Protein AF-A4SRK1-F1 (afdb_monomer_lite)

Foldseek 3Di:
DDPDDPVVVVVVVVPDDDDDPCPVVVVVVVVVVVVVVVVVVVVVVVVVVVVVVPQQDQDPVLVVCVVPDDDLAPQKDWDDWDDDSHLEIETEIEHEPPDADGPCVDVCLSCVVSLVRSPQQHKYKYWYDYPPHIDIDIDHSPVFQADPVDRDHD

Radius of gyration: 30.17 Å; chains: 1; bounding box: 70×30×78 Å

Organism: Aeromonas salmonicida (strain A449) (NCBI:txid382245)

pLDDT: mean 75.85, std 16.65, range [34.91, 96.0]

Sequence (154 aa):
MPPTRVSLLLVTLLLGGCAAPGHQQLGTALSGLEGELQRLEEELAAMNGLHYQKAIDAPLSLRRHLVAASPPVAGVKLERRQLQDGPRLNYHYRLPGGMTTLPLDNPCLRYEFELRHLGRLGQLALSWQGLDAQGSRLIHQRDCPFSASGPGLQ

Secondary structure (DSSP, 8-state):
----SHHHHHHHHHSS-S----HHHHHHHHHHHHHHHHHHHHHHHHHHHHHHHHHHSPPHHHHHHHHHPPPSSTT-EEEEEEE-SSSEEEEEEEPPTT--S---SSHHHHTHHHHHHS-TT-EEEEEEE-SS-EEEEEEEGGGS-B-SSSSSB-

Structure (mmCIF, N/CA/C/O backbone):
data_AF-A4SRK1-F1
#
_entry.id   AF-A4SRK1-F1
#
loop_
_atom_site.group_PDB
_atom_site.id
_atom_site.type_symbol
_atom_site.label_atom_id
_atom_site.label_alt_id
_atom_site.label_comp_id
_atom_site.label_asym_id
_atom_site.label_entity_id
_atom_site.label_seq_id
_atom_site.pdbx_PDB_ins_code
_atom_site.Cartn_x
_atom_site.Cartn_y
_atom_site.Cartn_z
_atom_site.occupancy
_atom_site.B_iso_or_equiv
_atom_site.auth_seq_id
_atom_site.auth_comp_id
_atom_site.auth_asym_id
_atom_site.auth_atom_id
_atom_site.pdbx_PDB_model_num
ATOM 1 N N . MET A 1 1 ? -53.565 -17.249 27.298 1.00 34.91 1 MET A N 1
ATOM 2 C CA . MET A 1 1 ? -53.640 -18.142 28.475 1.00 34.91 1 MET A CA 1
ATOM 3 C C . MET A 1 1 ? -52.297 -18.125 29.205 1.00 34.91 1 MET A C 1
ATOM 5 O O . MET A 1 1 ? -51.326 -18.524 28.583 1.00 34.91 1 MET A O 1
ATOM 9 N N . PRO A 1 2 ? -52.198 -17.700 30.476 1.00 48.72 2 PRO A N 1
ATOM 10 C CA . PRO A 1 2 ? -52.863 -16.570 31.115 1.00 48.72 2 PRO A CA 1
ATOM 11 C C . PRO A 1 2 ? -51.852 -15.461 31.523 1.00 48.72 2 PRO A C 1
ATOM 13 O O . PRO A 1 2 ? -50.882 -15.732 32.228 1.00 48.72 2 PRO A O 1
ATOM 16 N N . PRO A 1 3 ? -52.109 -14.193 31.163 1.00 51.34 3 PRO A N 1
ATOM 17 C CA . PRO A 1 3 ? -51.537 -13.018 31.809 1.00 51.34 3 PRO A CA 1
ATOM 18 C C . PRO A 1 3 ? -52.527 -12.504 32.869 1.00 51.34 3 PRO A C 1
ATOM 20 O O . PRO A 1 3 ? -53.396 -11.696 32.568 1.00 51.34 3 PRO A O 1
ATOM 23 N N . THR A 1 4 ? -52.473 -13.014 34.101 1.00 51.81 4 THR A N 1
ATOM 24 C CA . THR A 1 4 ? -53.425 -12.605 35.165 1.00 51.81 4 THR A CA 1
ATOM 25 C C . THR A 1 4 ? -52.793 -12.355 36.534 1.00 51.81 4 THR A C 1
ATOM 27 O O . THR A 1 4 ? -53.490 -11.963 37.463 1.00 51.81 4 THR A O 1
ATOM 30 N N . ARG A 1 5 ? -51.472 -12.521 36.690 1.00 50.66 5 ARG A N 1
ATOM 31 C CA . ARG A 1 5 ? -50.808 -12.353 37.999 1.00 50.66 5 ARG A CA 1
ATOM 32 C C . ARG A 1 5 ? -50.301 -10.937 38.289 1.00 50.66 5 ARG A C 1
ATOM 34 O O . ARG A 1 5 ? -50.154 -10.588 39.453 1.00 50.66 5 ARG A O 1
ATOM 41 N N . VAL A 1 6 ? -50.081 -10.107 37.267 1.00 52.59 6 VAL A N 1
ATOM 42 C CA . VAL A 1 6 ? -49.510 -8.755 37.446 1.00 52.59 6 VAL A CA 1
ATOM 43 C C . VAL A 1 6 ? -50.547 -7.760 37.984 1.00 52.59 6 VAL A C 1
ATOM 45 O O . VAL A 1 6 ? -50.224 -6.932 38.828 1.00 52.59 6 VAL A O 1
ATOM 48 N N . SER A 1 7 ? -51.819 -7.886 37.590 1.00 49.91 7 SER A N 1
ATOM 49 C CA . SER A 1 7 ? -52.877 -6.969 38.047 1.00 49.91 7 SER A CA 1
ATOM 50 C C . SER A 1 7 ? -53.288 -7.167 39.509 1.00 49.91 7 SER A C 1
ATOM 52 O O . SER A 1 7 ? -53.779 -6.228 40.125 1.00 49.91 7 SER A O 1
ATOM 54 N N . LEU A 1 8 ? -53.061 -8.350 40.090 1.00 48.38 8 LEU A N 1
ATOM 55 C CA . LEU A 1 8 ? -53.403 -8.629 41.491 1.00 48.38 8 LEU A CA 1
ATOM 56 C C . LEU A 1 8 ? -52.397 -8.029 42.486 1.00 48.38 8 LEU A C 1
ATOM 58 O O . LEU A 1 8 ? -52.788 -7.686 43.596 1.00 48.38 8 LEU A O 1
ATOM 62 N N . LEU A 1 9 ? -51.140 -7.826 42.073 1.00 53.09 9 LEU A N 1
ATOM 63 C CA . LEU A 1 9 ? -50.105 -7.187 42.898 1.00 53.09 9 LEU A CA 1
ATOM 64 C C . LEU A 1 9 ? -50.297 -5.666 43.023 1.00 53.09 9 LEU A C 1
ATOM 66 O O . LEU A 1 9 ? -49.974 -5.084 44.058 1.00 53.09 9 LEU A O 1
ATOM 70 N N . LEU A 1 10 ? -50.870 -5.030 41.997 1.00 52.47 10 LEU A N 1
ATOM 71 C CA . LEU A 1 10 ? -51.124 -3.586 41.969 1.00 52.47 10 LEU A CA 1
ATOM 72 C C . LEU A 1 10 ? -52.255 -3.158 42.915 1.00 52.47 10 LEU A C 1
ATOM 74 O O . LEU A 1 10 ? -52.185 -2.083 43.503 1.00 52.47 10 LEU A O 1
ATOM 78 N N . VAL A 1 11 ? -53.263 -4.010 43.124 1.00 54.47 11 VAL A N 1
ATOM 79 C CA . VAL A 1 11 ? -54.393 -3.695 44.017 1.00 54.47 11 VAL A CA 1
ATOM 80 C C . VAL A 1 11 ? -54.008 -3.852 45.492 1.00 54.47 11 VAL A C 1
ATOM 82 O O . VAL A 1 11 ? -54.445 -3.063 46.326 1.00 54.47 11 VAL A O 1
ATOM 85 N N . THR A 1 12 ? -53.116 -4.791 45.823 1.00 55.28 12 THR A N 1
ATOM 86 C CA . THR A 1 12 ? -52.571 -4.925 47.186 1.00 55.28 12 THR A CA 1
ATOM 87 C C . THR A 1 12 ? -51.636 -3.782 47.585 1.00 55.28 12 THR A C 1
ATOM 89 O O . THR A 1 12 ? -51.511 -3.494 48.771 1.00 55.28 12 THR A O 1
ATOM 92 N N . LEU A 1 13 ? -51.019 -3.095 46.618 1.00 52.72 13 LEU A N 1
ATOM 93 C CA . LEU A 1 13 ? -50.121 -1.961 46.872 1.00 52.72 13 LEU A CA 1
ATOM 94 C C . LEU A 1 13 ? -50.864 -0.641 47.138 1.00 52.72 13 LEU A C 1
ATOM 96 O O . LEU A 1 13 ? -50.297 0.259 47.747 1.00 52.72 13 LEU A O 1
ATOM 100 N N . LEU A 1 14 ? -52.129 -0.527 46.723 1.00 53.00 14 LEU A N 1
ATOM 101 C CA . LEU A 1 14 ? -52.919 0.706 46.851 1.00 53.00 14 LEU A CA 1
ATOM 102 C C . LEU A 1 14 ? -53.731 0.803 48.154 1.00 53.00 14 LEU A C 1
ATOM 104 O O . LEU A 1 14 ? -54.222 1.879 48.480 1.00 53.00 14 LEU A O 1
ATOM 108 N N . LEU A 1 15 ? -53.865 -0.291 48.911 1.00 54.16 15 LEU A N 1
ATOM 109 C CA . LEU A 1 15 ? -54.651 -0.339 50.157 1.00 54.16 15 LEU A CA 1
ATOM 110 C C . LEU A 1 15 ? -53.796 -0.491 51.428 1.00 54.16 15 LEU A C 1
ATOM 112 O O . LEU A 1 15 ? -54.327 -0.472 52.537 1.00 54.16 15 LEU A O 1
ATOM 116 N N . GLY A 1 16 ? -52.477 -0.620 51.287 1.00 48.25 16 GLY A N 1
ATOM 117 C CA . GLY A 1 16 ? -51.546 -0.820 52.393 1.00 48.25 16 GLY A CA 1
ATOM 118 C C . GLY A 1 16 ? -50.805 0.451 52.789 1.00 48.25 16 GLY A C 1
ATOM 119 O O . GLY A 1 16 ? -49.679 0.654 52.361 1.00 48.25 16 GLY A O 1
ATOM 120 N N . GLY A 1 17 ? -51.404 1.244 53.673 1.00 41.66 17 GLY A N 1
ATOM 121 C CA . GLY A 1 17 ? -50.638 1.885 54.742 1.00 41.66 17 GLY A CA 1
ATOM 122 C C . GLY A 1 17 ? -49.875 3.164 54.398 1.00 41.66 17 GLY A C 1
ATOM 123 O O . GLY A 1 17 ? -48.733 3.155 53.949 1.00 41.66 17 GLY A O 1
ATOM 124 N N . CYS A 1 18 ? -50.481 4.280 54.797 1.00 52.19 18 CYS A N 1
ATOM 125 C CA . CYS A 1 18 ? -49.773 5.448 55.299 1.00 52.19 18 CYS A CA 1
ATOM 126 C C . CYS A 1 18 ? -48.671 5.038 56.301 1.00 52.19 18 CYS A C 1
ATOM 128 O O . CYS A 1 18 ? -48.929 4.220 57.181 1.00 52.19 18 CYS A O 1
ATOM 130 N N . ALA A 1 19 ? -47.510 5.698 56.200 1.00 56.16 19 ALA A N 1
ATOM 131 C CA . ALA A 1 19 ? -46.310 5.636 57.054 1.00 56.16 19 ALA A CA 1
ATOM 132 C C . ALA A 1 19 ? -45.155 4.754 56.533 1.00 56.16 19 ALA A C 1
ATOM 134 O O . ALA A 1 19 ? -44.960 3.624 56.969 1.00 56.16 19 ALA A O 1
ATOM 135 N N . ALA A 1 20 ? -44.305 5.325 55.671 1.00 45.19 20 ALA A N 1
ATOM 136 C CA . ALA A 1 20 ? -42.953 4.814 55.443 1.00 45.19 20 ALA A CA 1
ATOM 137 C C . ALA A 1 20 ? -41.989 5.957 55.058 1.00 45.19 20 ALA A C 1
ATOM 139 O O . ALA A 1 20 ? -42.312 6.744 54.166 1.00 45.19 20 ALA A O 1
ATOM 140 N N . PRO A 1 21 ? -40.784 6.049 55.655 1.00 46.81 21 PRO A N 1
ATOM 141 C CA . PRO A 1 21 ? -39.746 7.009 55.271 1.00 46.81 21 PRO A CA 1
ATOM 142 C C . PRO A 1 21 ? -39.002 6.533 54.003 1.00 46.81 21 PRO A C 1
ATOM 144 O O . PRO A 1 21 ? -37.778 6.500 53.958 1.00 46.81 21 PRO A O 1
ATOM 147 N N . GLY A 1 22 ? -39.735 6.102 52.971 1.00 49.50 22 GLY A N 1
ATOM 148 C CA . GLY A 1 22 ? -39.176 5.436 51.783 1.00 49.50 22 GLY A CA 1
ATOM 149 C C . GLY A 1 22 ? -38.797 6.371 50.629 1.00 49.50 22 GLY A C 1
ATOM 150 O O . GLY A 1 22 ? -38.089 5.963 49.711 1.00 49.50 22 GLY A O 1
ATOM 151 N N . HIS A 1 23 ? -39.233 7.635 50.659 1.00 49.44 23 HIS A N 1
ATOM 152 C CA . HIS A 1 23 ? -39.004 8.570 49.550 1.00 49.44 23 HIS A CA 1
ATOM 153 C C . HIS A 1 23 ? -37.555 9.072 49.457 1.00 49.44 23 HIS A C 1
ATOM 155 O O . HIS A 1 23 ? -37.069 9.303 48.353 1.00 49.44 23 HIS A O 1
ATOM 161 N N . GLN A 1 24 ? -36.833 9.180 50.580 1.00 50.91 24 GLN A N 1
ATOM 162 C CA . GLN A 1 24 ? -35.414 9.555 50.551 1.00 50.91 24 GLN A CA 1
ATOM 163 C C . GLN A 1 24 ? -34.535 8.436 49.978 1.00 50.91 24 GLN A C 1
ATOM 165 O O . GLN A 1 24 ? -33.647 8.727 49.185 1.00 50.91 24 GLN A O 1
ATOM 170 N N . GLN A 1 25 ? -34.821 7.167 50.294 1.00 54.56 25 GLN A N 1
ATOM 171 C CA . GLN A 1 25 ? -34.055 6.025 49.773 1.00 54.56 25 GLN A CA 1
ATOM 172 C C . GLN A 1 25 ? -34.235 5.823 48.261 1.00 54.56 25 GLN A C 1
ATOM 174 O O . GLN A 1 25 ? -33.263 5.534 47.563 1.00 54.56 25 GLN A O 1
ATOM 179 N N . LEU A 1 26 ? -35.450 6.028 47.740 1.00 55.81 26 LEU A N 1
ATOM 180 C CA . LEU A 1 26 ? -35.711 6.009 46.295 1.00 55.81 26 LEU A CA 1
ATOM 181 C C . LEU A 1 26 ? -35.012 7.167 45.572 1.00 55.81 26 LEU A C 1
ATOM 183 O O . LEU A 1 26 ? -34.408 6.944 44.527 1.00 55.81 26 LEU A O 1
ATOM 187 N N . GLY A 1 27 ? -35.026 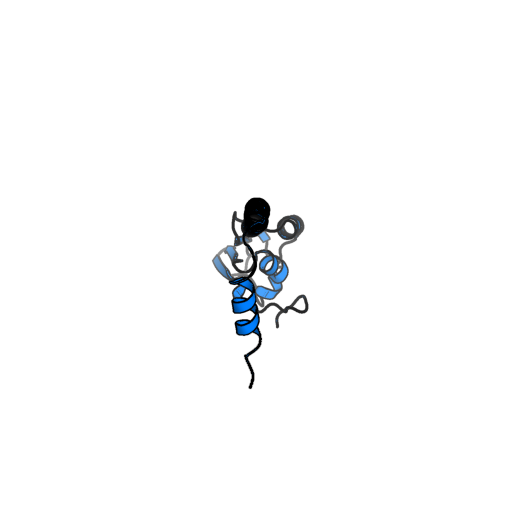8.372 46.152 1.00 60.22 27 GLY A N 1
ATOM 188 C CA . GLY A 1 27 ? -34.301 9.523 45.608 1.00 60.22 27 GLY A CA 1
ATOM 189 C C . GLY A 1 27 ? -32.790 9.289 45.537 1.00 60.22 27 GLY A C 1
ATOM 190 O O . GLY A 1 27 ? -32.185 9.542 44.500 1.00 60.22 27 GLY A O 1
ATOM 191 N N . THR A 1 28 ? -32.192 8.720 46.591 1.00 61.38 28 THR A N 1
ATOM 192 C CA . THR A 1 28 ? -30.755 8.400 46.612 1.00 61.38 28 THR A CA 1
ATOM 193 C C . THR A 1 28 ? -30.369 7.278 45.648 1.00 61.38 28 THR A C 1
ATOM 195 O O . THR A 1 28 ? -29.296 7.329 45.050 1.00 61.38 28 THR A O 1
ATOM 198 N N . ALA A 1 29 ? -31.234 6.274 45.468 1.00 63.47 29 ALA A N 1
ATOM 199 C CA . ALA A 1 29 ? -30.992 5.191 44.518 1.00 63.47 29 ALA A CA 1
ATOM 200 C C . ALA A 1 29 ? -31.070 5.690 43.066 1.00 63.47 29 ALA A C 1
ATOM 202 O O . ALA A 1 29 ? -30.208 5.352 42.260 1.00 63.47 29 ALA A O 1
ATOM 203 N N . LEU A 1 30 ? -32.052 6.545 42.752 1.00 57.44 30 LEU A N 1
ATOM 204 C CA . LEU A 1 30 ? -32.200 7.158 41.428 1.00 57.44 30 LEU A CA 1
ATOM 205 C C . LEU A 1 30 ? -31.021 8.079 41.085 1.00 57.44 30 LEU A C 1
ATOM 207 O O . LEU A 1 30 ? -30.464 7.953 39.999 1.00 57.44 30 LEU A O 1
ATOM 211 N N . SER A 1 31 ? -30.569 8.919 42.025 1.00 63.94 31 SER A N 1
ATOM 212 C CA . SER A 1 31 ? -29.376 9.754 41.812 1.00 63.94 31 SER A CA 1
ATOM 213 C C . SER A 1 31 ? -28.089 8.934 41.667 1.00 63.94 31 SER A C 1
ATOM 215 O O . SER A 1 31 ? -27.172 9.337 40.956 1.00 63.94 31 SER A O 1
ATOM 217 N N . GLY A 1 32 ? -28.009 7.775 42.333 1.00 71.06 32 GLY A N 1
ATOM 218 C CA . GLY A 1 32 ? -26.884 6.849 42.185 1.00 71.06 32 GLY A CA 1
ATOM 219 C C . GLY A 1 32 ? -26.823 6.231 40.785 1.00 71.06 32 GLY A C 1
ATOM 220 O O . GLY A 1 32 ? -25.757 6.193 40.178 1.00 71.06 32 GLY A O 1
ATOM 221 N N . LEU A 1 33 ? -27.977 5.826 40.248 1.00 63.38 33 LEU A N 1
ATOM 222 C CA . LEU A 1 33 ? -28.113 5.279 38.895 1.00 63.38 33 LEU A CA 1
ATOM 223 C C . LEU A 1 33 ? -27.804 6.310 37.797 1.00 63.38 33 LEU A C 1
ATOM 225 O O . LEU A 1 33 ? -27.141 5.968 36.821 1.00 63.38 33 LEU A O 1
ATOM 229 N N . GLU A 1 34 ? -28.227 7.568 37.955 1.00 64.88 34 GLU A N 1
ATOM 230 C CA . GLU A 1 34 ? -27.842 8.652 37.033 1.00 64.88 34 GLU A CA 1
ATOM 231 C C . GLU A 1 34 ? -26.329 8.903 37.042 1.00 64.88 34 GLU A C 1
ATOM 233 O O . GLU A 1 34 ? -25.726 9.066 35.983 1.00 64.88 34 GLU A O 1
ATOM 238 N N . GLY A 1 35 ? -25.690 8.863 38.216 1.00 70.50 35 GLY A N 1
ATOM 239 C CA . GLY A 1 35 ? -24.236 9.005 38.328 1.00 70.50 35 GLY A CA 1
ATOM 240 C C . GLY A 1 35 ? -23.459 7.867 37.657 1.00 70.50 35 GLY A C 1
ATOM 241 O O . GLY A 1 35 ? -22.423 8.107 37.035 1.00 70.50 35 GLY A O 1
ATOM 242 N N . GLU A 1 36 ? -23.958 6.631 37.739 1.00 73.94 36 GLU A N 1
ATOM 243 C CA . GLU A 1 36 ? -23.365 5.488 37.033 1.00 73.94 36 GLU A CA 1
ATOM 244 C C . GLU A 1 36 ? -23.550 5.581 35.515 1.00 73.94 36 GLU A C 1
ATOM 246 O O . GLU A 1 36 ? -22.610 5.291 34.775 1.00 73.94 36 GLU A O 1
ATOM 251 N N . LEU A 1 37 ? -24.713 6.042 35.044 1.00 63.66 37 LEU A N 1
ATOM 252 C CA . LEU A 1 37 ? -24.961 6.306 33.624 1.00 63.66 37 LEU A CA 1
ATOM 253 C C . LEU A 1 37 ? -24.020 7.377 33.070 1.00 63.66 37 LEU A C 1
ATOM 255 O O . LEU A 1 37 ? -23.379 7.145 32.049 1.00 63.66 37 LEU A O 1
ATOM 259 N N . GLN A 1 38 ? -23.873 8.501 33.774 1.00 58.62 38 GLN A N 1
ATOM 260 C CA . GLN A 1 38 ? -22.965 9.584 33.387 1.00 58.62 38 GLN A CA 1
ATOM 261 C C . GLN A 1 38 ? -21.513 9.088 33.289 1.00 58.62 38 GLN A C 1
ATOM 263 O O . GLN A 1 38 ? -20.796 9.392 32.336 1.00 58.62 38 GLN A O 1
ATOM 268 N N . ARG A 1 39 ? -21.085 8.265 34.254 1.00 72.62 39 ARG A N 1
ATOM 269 C CA . ARG A 1 39 ? -19.742 7.675 34.277 1.00 72.62 39 ARG A CA 1
ATOM 270 C C . ARG A 1 39 ? -19.531 6.675 33.139 1.00 72.62 39 ARG A C 1
ATOM 272 O O . ARG A 1 39 ? -18.461 6.668 32.537 1.00 72.62 39 ARG A O 1
ATOM 279 N N . LEU A 1 40 ? -20.535 5.855 32.831 1.00 66.44 40 LEU A N 1
ATOM 280 C CA . LEU A 1 40 ? -20.507 4.933 31.694 1.00 66.44 40 LEU A CA 1
ATOM 281 C C . LEU A 1 40 ? -20.481 5.683 30.358 1.00 66.44 40 LEU A C 1
ATOM 283 O O . LEU A 1 40 ? -19.779 5.254 29.447 1.00 66.44 40 LEU A O 1
ATOM 287 N N . GLU A 1 41 ? -21.193 6.804 30.229 1.00 60.97 41 GLU A N 1
ATOM 288 C CA . GLU A 1 41 ? -21.143 7.660 29.039 1.00 60.97 41 GLU A CA 1
ATOM 289 C C . GLU A 1 41 ? -19.773 8.317 28.860 1.00 60.97 41 GLU A C 1
ATOM 291 O O . GLU A 1 41 ? -19.239 8.312 27.751 1.00 60.97 41 GLU A O 1
ATOM 296 N N . GLU A 1 42 ? -19.163 8.825 29.933 1.00 68.94 42 GLU A N 1
ATOM 297 C CA . GLU A 1 42 ? -17.800 9.368 29.898 1.00 68.94 42 GLU A CA 1
ATOM 298 C C . GLU A 1 42 ? -16.762 8.292 29.565 1.00 68.94 42 GLU A C 1
ATOM 300 O O . GLU A 1 42 ? -15.863 8.523 28.755 1.00 68.94 42 GLU A O 1
ATOM 305 N N . GLU A 1 43 ? -16.901 7.091 30.126 1.00 73.88 43 GLU A N 1
ATOM 306 C CA . GLU A 1 43 ? -16.015 5.964 29.840 1.00 73.88 43 GLU A CA 1
ATOM 307 C C . GLU A 1 43 ? -16.193 5.462 28.399 1.00 73.88 43 GLU A C 1
ATOM 309 O O . GLU A 1 43 ? -15.206 5.180 27.716 1.00 73.88 43 GLU A O 1
ATOM 314 N N . LEU A 1 44 ? -17.425 5.454 27.878 1.00 62.69 44 LEU A N 1
ATOM 315 C CA . LEU A 1 44 ? -17.722 5.162 26.477 1.00 62.69 44 LEU A CA 1
ATOM 316 C C . LEU A 1 44 ? -17.178 6.256 25.549 1.00 62.69 44 LEU A C 1
ATOM 318 O O . LEU A 1 44 ? -16.647 5.942 24.486 1.00 62.69 44 LEU A O 1
ATOM 322 N N . ALA A 1 45 ? -17.269 7.530 25.930 1.00 57.47 45 ALA A N 1
ATOM 323 C CA . ALA A 1 45 ? -16.712 8.650 25.176 1.00 57.47 45 ALA A CA 1
ATOM 324 C C . ALA A 1 45 ? -15.177 8.621 25.171 1.00 57.47 45 ALA A C 1
ATOM 326 O O . ALA A 1 45 ? -14.573 8.881 24.132 1.00 57.47 45 ALA A O 1
ATOM 327 N N . ALA A 1 46 ? -14.540 8.232 26.279 1.00 66.25 46 ALA A N 1
ATOM 328 C CA . ALA A 1 46 ? -13.096 8.030 26.369 1.00 66.25 46 ALA A CA 1
ATOM 329 C C . ALA A 1 46 ? -12.638 6.821 25.535 1.00 66.25 46 ALA A C 1
ATOM 331 O O . ALA A 1 46 ? -11.696 6.933 24.747 1.00 66.25 46 ALA A O 1
ATOM 332 N N . MET A 1 47 ? -13.343 5.690 25.637 1.00 59.00 47 MET A N 1
ATOM 333 C CA . MET A 1 47 ? -13.143 4.492 24.812 1.00 59.00 47 MET A CA 1
ATOM 334 C C . MET A 1 47 ? -13.300 4.799 23.318 1.00 59.00 47 MET A C 1
ATOM 336 O O . MET A 1 47 ? -12.440 4.454 22.506 1.00 59.00 47 MET A O 1
ATOM 340 N N . ASN A 1 48 ? -14.374 5.493 22.945 1.00 59.31 48 ASN A N 1
ATOM 341 C CA . ASN A 1 48 ? -14.646 5.871 21.565 1.00 59.31 48 ASN A CA 1
ATOM 342 C C . ASN A 1 48 ? -13.648 6.920 21.068 1.00 59.31 48 ASN A C 1
ATOM 344 O O . ASN A 1 48 ? -13.142 6.786 19.959 1.00 59.31 48 ASN A O 1
ATOM 348 N N . GLY A 1 49 ? -13.293 7.915 21.882 1.00 59.44 49 GLY A N 1
ATOM 349 C CA . GLY A 1 49 ? -12.263 8.908 21.572 1.00 59.44 49 GLY A CA 1
ATOM 350 C C . GLY A 1 49 ? -10.900 8.268 21.303 1.00 59.44 49 GLY A C 1
ATOM 351 O O . GLY A 1 49 ? -10.255 8.590 20.307 1.00 59.44 49 GLY A O 1
ATOM 352 N N . LEU A 1 50 ? -10.504 7.278 22.109 1.00 58.88 50 LEU A N 1
ATOM 353 C CA . LEU A 1 50 ? -9.317 6.449 21.872 1.00 58.88 50 LEU A CA 1
ATOM 354 C C . LEU A 1 50 ? -9.424 5.631 20.578 1.00 58.88 50 LEU A C 1
ATOM 356 O O . LEU A 1 50 ? -8.443 5.521 19.839 1.00 58.88 50 LEU A O 1
ATOM 360 N N . HIS A 1 51 ? -10.597 5.074 20.269 1.00 52.72 51 HIS A N 1
ATOM 361 C CA . HIS A 1 51 ? -10.827 4.367 19.009 1.00 52.72 51 HIS A CA 1
ATOM 362 C C . HIS A 1 51 ? -10.733 5.289 17.785 1.00 52.72 51 HIS A C 1
ATOM 364 O O . HIS A 1 51 ? -10.126 4.893 16.789 1.00 52.72 51 HIS A O 1
ATOM 370 N N . TYR A 1 52 ? -11.254 6.516 17.859 1.00 50.28 52 TYR A N 1
ATOM 371 C CA . TYR A 1 52 ? -11.146 7.502 16.781 1.00 50.28 52 TYR A CA 1
ATOM 372 C C . TYR A 1 52 ? -9.718 8.031 16.633 1.00 50.28 52 TYR A C 1
ATOM 374 O O . TYR A 1 52 ? -9.218 8.100 15.514 1.00 50.28 52 TYR A O 1
ATOM 382 N N . GLN A 1 53 ? -9.011 8.294 17.735 1.00 49.38 53 GLN A N 1
ATOM 383 C CA . GLN A 1 53 ? -7.603 8.693 17.693 1.00 49.38 53 GLN A CA 1
ATOM 384 C C . GLN A 1 53 ? -6.732 7.602 17.051 1.00 49.38 53 GLN A C 1
ATOM 386 O O . GLN A 1 53 ? -5.899 7.887 16.196 1.00 49.38 53 GLN A O 1
ATOM 391 N N . LYS A 1 54 ? -6.989 6.329 17.373 1.00 51.06 54 LYS A N 1
ATOM 392 C CA . LYS A 1 54 ? -6.331 5.170 16.747 1.00 51.06 54 LYS A CA 1
ATOM 393 C C . LYS A 1 54 ? -6.731 4.954 15.280 1.00 51.06 54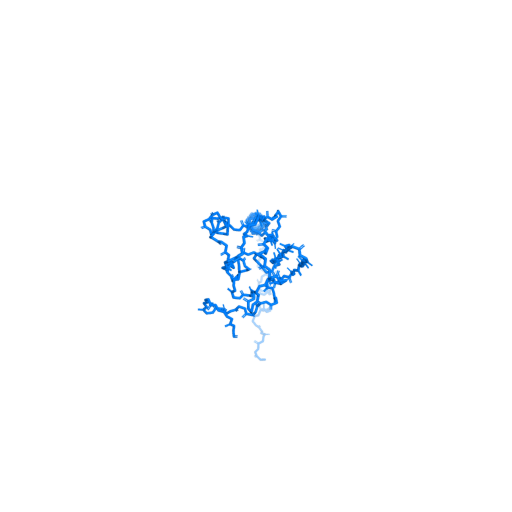 LYS A C 1
ATOM 395 O O . LYS A 1 54 ? -6.012 4.274 14.557 1.00 51.06 54 LYS A O 1
ATOM 400 N N . ALA A 1 55 ? -7.873 5.488 14.842 1.00 50.91 55 ALA A N 1
ATOM 401 C CA . ALA A 1 55 ? -8.282 5.484 13.437 1.00 50.91 55 ALA A CA 1
ATOM 402 C C . ALA A 1 55 ? -7.626 6.621 12.631 1.00 50.91 55 ALA A C 1
ATOM 404 O O . ALA A 1 55 ? -7.474 6.494 11.417 1.00 50.91 55 ALA A O 1
ATOM 405 N N . ILE A 1 56 ? -7.240 7.711 13.303 1.00 49.31 56 ILE A N 1
ATOM 406 C CA . ILE A 1 56 ? -6.530 8.854 12.715 1.00 49.31 56 ILE A CA 1
ATOM 407 C C . ILE A 1 56 ? -5.027 8.560 12.634 1.00 49.31 56 ILE A C 1
ATOM 409 O O . ILE A 1 56 ? -4.401 8.811 11.604 1.00 49.31 56 ILE A O 1
ATOM 413 N N . ASP A 1 57 ? -4.453 7.967 13.682 1.00 57.31 57 ASP A N 1
ATOM 414 C CA . ASP A 1 57 ? -3.051 7.572 13.705 1.00 57.31 57 ASP A CA 1
ATOM 415 C C . ASP A 1 57 ? -2.833 6.211 13.047 1.00 57.31 57 ASP A C 1
ATOM 417 O O . ASP A 1 57 ? -3.293 5.172 13.521 1.00 57.31 57 ASP A O 1
ATOM 421 N N . ALA A 1 58 ? -2.028 6.192 11.986 1.00 63.56 58 ALA A N 1
ATOM 422 C CA . ALA A 1 58 ? -1.586 4.935 11.408 1.00 63.56 58 ALA A CA 1
ATOM 423 C C . ALA A 1 58 ? -0.875 4.058 12.469 1.00 63.56 58 ALA A C 1
ATOM 425 O O . ALA A 1 58 ? 0.008 4.571 13.177 1.00 63.56 58 ALA A O 1
ATOM 426 N N . PRO A 1 59 ? -1.198 2.748 12.569 1.00 72.69 59 PRO A N 1
ATOM 427 C CA . PRO A 1 59 ? -0.719 1.886 13.645 1.00 72.69 59 PRO A CA 1
ATOM 428 C C . PRO A 1 59 ? 0.804 1.882 13.792 1.00 72.69 59 PRO A C 1
ATOM 430 O O . PRO A 1 59 ? 1.549 1.878 12.810 1.00 72.69 59 PRO A O 1
ATOM 433 N N . LEU A 1 60 ? 1.287 1.788 15.034 1.00 76.25 60 LEU A N 1
ATOM 434 C CA . LEU A 1 60 ? 2.720 1.715 15.343 1.00 76.25 60 LEU A CA 1
ATOM 435 C C . LEU A 1 60 ? 3.432 0.566 14.602 1.00 76.25 60 LEU A C 1
ATOM 437 O O . LEU A 1 60 ? 4.587 0.713 14.202 1.00 76.25 60 LEU A O 1
ATOM 441 N N . SER A 1 61 ? 2.744 -0.560 14.383 1.00 80.44 61 SER A N 1
ATOM 442 C CA . SER A 1 61 ? 3.252 -1.685 13.588 1.00 80.44 61 SER A CA 1
ATOM 443 C C . SER A 1 61 ? 3.517 -1.297 12.132 1.00 80.44 61 SER A C 1
ATOM 445 O O . SER A 1 61 ? 4.567 -1.654 11.600 1.00 80.44 61 SER A O 1
ATOM 447 N N . LEU A 1 62 ? 2.628 -0.508 11.517 1.00 85.56 62 LEU A N 1
ATOM 448 C CA . LEU A 1 62 ? 2.814 0.006 10.162 1.00 85.56 62 LEU A CA 1
ATOM 449 C C . LEU A 1 62 ? 4.020 0.938 10.099 1.00 85.56 62 LEU A C 1
ATOM 451 O O . LEU A 1 62 ? 4.901 0.734 9.272 1.00 85.56 62 LEU A O 1
ATOM 455 N N . ARG A 1 63 ? 4.124 1.907 11.016 1.00 82.94 63 ARG A N 1
ATOM 456 C CA . ARG A 1 63 ? 5.268 2.835 11.048 1.00 82.94 63 ARG A CA 1
ATOM 457 C C . ARG A 1 63 ? 6.602 2.092 11.177 1.00 82.94 63 ARG A C 1
ATOM 459 O O . ARG A 1 63 ? 7.528 2.371 10.424 1.00 82.94 63 ARG A O 1
ATOM 466 N N . ARG A 1 64 ? 6.686 1.104 12.076 1.00 83.44 64 ARG A N 1
ATOM 467 C CA . ARG A 1 64 ? 7.887 0.265 12.249 1.00 83.44 64 ARG A CA 1
ATOM 468 C C . ARG A 1 64 ? 8.213 -0.540 10.993 1.00 83.44 64 ARG A C 1
ATOM 470 O O . ARG A 1 64 ? 9.367 -0.568 10.576 1.00 83.44 64 ARG A O 1
ATOM 477 N N . HIS A 1 65 ? 7.204 -1.149 10.373 1.00 86.44 65 HIS A N 1
ATOM 478 C CA . HIS A 1 65 ? 7.378 -1.883 9.125 1.00 86.44 65 HIS A CA 1
ATOM 479 C C . HIS A 1 65 ? 7.933 -0.982 8.016 1.00 86.44 65 HIS A C 1
ATOM 481 O O . HIS A 1 65 ? 8.913 -1.340 7.377 1.00 86.44 65 HIS A O 1
ATOM 487 N N . LEU A 1 66 ? 7.379 0.219 7.836 1.00 87.25 66 LEU A N 1
ATOM 488 C CA . LEU A 1 66 ? 7.816 1.161 6.800 1.00 87.25 66 LEU A CA 1
ATOM 489 C C . LEU A 1 66 ? 9.261 1.650 6.977 1.00 87.25 66 LEU A C 1
ATOM 491 O O . LEU A 1 66 ? 9.884 2.029 5.986 1.00 87.25 66 LEU A O 1
ATOM 495 N N . VAL A 1 67 ? 9.795 1.640 8.200 1.00 84.38 67 VAL A N 1
ATOM 496 C CA . VAL A 1 67 ? 11.206 1.964 8.471 1.00 84.38 67 VAL A CA 1
ATOM 497 C C . VAL A 1 67 ? 12.126 0.799 8.099 1.00 84.38 67 VAL A C 1
ATOM 499 O O . VAL A 1 67 ? 13.191 1.019 7.533 1.00 84.38 67 VAL A O 1
ATOM 502 N N . ALA A 1 68 ? 11.718 -0.438 8.392 1.00 81.25 68 ALA A N 1
ATOM 503 C CA . ALA A 1 68 ? 12.540 -1.629 8.169 1.00 81.25 68 ALA A CA 1
ATOM 504 C C . ALA A 1 68 ? 12.408 -2.226 6.755 1.00 81.25 68 ALA A C 1
ATOM 506 O O . ALA A 1 68 ? 13.274 -2.978 6.314 1.00 81.25 68 ALA A O 1
ATOM 507 N N . ALA A 1 69 ? 11.314 -1.939 6.048 1.00 78.75 69 ALA A N 1
ATOM 508 C CA . ALA A 1 69 ? 10.976 -2.616 4.805 1.00 78.75 69 ALA A CA 1
ATOM 509 C C . ALA A 1 69 ? 11.811 -2.126 3.617 1.00 78.75 69 ALA A C 1
ATOM 511 O O . ALA A 1 69 ? 11.798 -0.940 3.268 1.00 78.75 69 ALA A O 1
ATOM 512 N N . SER A 1 70 ? 12.434 -3.074 2.919 1.00 74.00 70 SER A N 1
ATOM 513 C CA . SER A 1 70 ? 13.015 -2.878 1.589 1.00 74.00 70 SER A CA 1
ATOM 514 C C . SER A 1 70 ? 11.936 -2.560 0.533 1.00 74.00 70 SER A C 1
ATOM 516 O O . SER A 1 70 ? 10.737 -2.681 0.811 1.00 74.00 70 SER A O 1
ATOM 518 N N . PRO A 1 71 ? 12.320 -2.114 -0.681 1.00 73.88 71 PRO A N 1
ATOM 519 C CA . PRO A 1 71 ? 11.367 -1.866 -1.756 1.00 73.88 71 PRO A CA 1
ATOM 520 C C . PRO A 1 71 ? 10.553 -3.134 -2.064 1.00 73.88 71 PRO A C 1
ATOM 522 O O . PRO A 1 71 ? 11.146 -4.188 -2.292 1.00 73.88 71 PRO A O 1
ATOM 525 N N . PRO A 1 72 ? 9.213 -3.055 -2.120 1.00 75.81 72 PRO A N 1
ATOM 526 C CA . PRO A 1 72 ? 8.372 -4.225 -2.368 1.00 75.81 72 PRO A CA 1
ATOM 527 C C . PRO A 1 72 ? 8.406 -4.692 -3.829 1.00 75.81 72 PRO A C 1
ATOM 529 O O . PRO A 1 72 ? 7.828 -5.726 -4.151 1.00 75.81 72 PRO A O 1
ATOM 532 N N . VAL A 1 73 ? 9.063 -3.950 -4.726 1.00 82.88 73 VAL A N 1
ATOM 533 C CA . VAL A 1 73 ? 9.220 -4.288 -6.145 1.00 82.88 73 VAL A CA 1
ATOM 534 C C . VAL A 1 73 ? 10.708 -4.431 -6.459 1.00 82.88 73 VAL A C 1
ATOM 536 O O . VAL A 1 73 ? 11.470 -3.473 -6.333 1.00 82.88 73 VAL A O 1
ATOM 539 N N . ALA A 1 74 ? 11.124 -5.634 -6.858 1.00 80.94 74 ALA A N 1
ATOM 540 C CA . ALA A 1 74 ? 12.515 -5.932 -7.183 1.00 80.94 74 ALA A CA 1
ATOM 541 C C . ALA A 1 74 ? 12.983 -5.149 -8.421 1.00 80.94 74 ALA A C 1
ATOM 543 O O . ALA A 1 74 ? 12.232 -4.981 -9.379 1.00 80.94 74 ALA A O 1
ATOM 544 N N . GLY A 1 75 ? 14.228 -4.666 -8.397 1.00 83.31 75 GLY A N 1
ATOM 545 C CA . GLY A 1 75 ? 14.826 -3.920 -9.512 1.00 83.31 75 GLY A CA 1
ATOM 546 C C . GLY A 1 75 ? 14.285 -2.498 -9.713 1.00 83.31 75 GLY A C 1
ATOM 547 O O . GLY A 1 75 ? 14.783 -1.783 -10.578 1.00 83.31 75 GLY A O 1
ATOM 548 N N . VAL A 1 76 ? 13.312 -2.059 -8.908 1.00 87.69 76 VAL A N 1
ATOM 549 C CA . VAL A 1 76 ? 12.762 -0.699 -8.945 1.00 87.69 76 VAL A CA 1
ATOM 550 C C . VAL A 1 76 ? 13.249 0.075 -7.727 1.00 87.69 76 VAL A C 1
ATOM 552 O O . VAL A 1 76 ? 13.193 -0.408 -6.594 1.00 87.69 76 VAL A O 1
ATOM 555 N N . LYS A 1 77 ? 13.724 1.303 -7.945 1.00 89.88 77 LYS A N 1
ATOM 556 C CA . LYS A 1 77 ? 14.199 2.147 -6.850 1.00 89.88 77 LYS A CA 1
ATOM 557 C C . LYS A 1 77 ? 13.012 2.849 -6.197 1.00 89.88 77 LYS A C 1
ATOM 559 O O . LYS A 1 77 ? 12.253 3.554 -6.856 1.00 89.88 77 LYS A O 1
ATOM 564 N N . LEU A 1 78 ? 12.869 2.680 -4.887 1.00 90.62 78 LEU A N 1
ATOM 565 C CA . LEU A 1 78 ? 11.936 3.461 -4.084 1.00 90.62 78 LEU A CA 1
ATOM 566 C C . LEU A 1 78 ? 12.552 4.836 -3.797 1.00 90.62 78 LEU A C 1
ATOM 568 O O . LEU A 1 78 ? 13.587 4.915 -3.142 1.00 90.62 78 LEU A O 1
ATOM 572 N N . GLU A 1 79 ? 11.933 5.910 -4.286 1.00 90.25 79 GLU A N 1
ATOM 573 C CA . GLU A 1 79 ? 12.403 7.279 -4.036 1.00 90.25 79 GLU A CA 1
ATOM 574 C C . GLU A 1 79 ? 11.765 7.890 -2.799 1.00 90.25 79 GLU A C 1
ATOM 576 O O . GLU A 1 79 ? 12.435 8.550 -2.006 1.00 90.25 79 GLU A O 1
ATOM 581 N N . ARG A 1 80 ? 10.455 7.690 -2.636 1.00 88.25 80 ARG A N 1
ATOM 582 C CA . ARG A 1 80 ? 9.716 8.259 -1.514 1.00 88.25 80 ARG A CA 1
ATOM 583 C C . ARG A 1 80 ? 8.652 7.301 -1.025 1.00 88.25 80 ARG A C 1
ATOM 585 O O . ARG A 1 80 ? 7.902 6.727 -1.808 1.00 88.25 80 ARG A O 1
ATO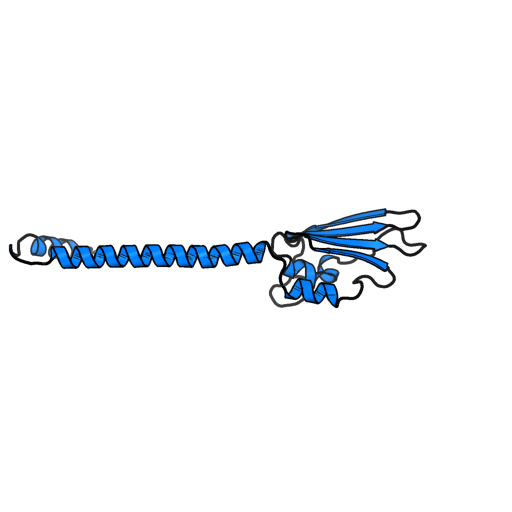M 592 N N . ARG A 1 81 ? 8.559 7.191 0.292 1.00 89.81 81 ARG A N 1
ATOM 593 C CA . ARG A 1 81 ? 7.488 6.510 1.012 1.00 89.81 81 ARG A CA 1
ATOM 594 C C . ARG A 1 81 ? 6.976 7.486 2.062 1.00 89.81 81 ARG A C 1
ATOM 596 O O . ARG A 1 81 ? 7.768 7.975 2.862 1.00 89.81 81 ARG A O 1
ATOM 603 N N . GLN A 1 82 ? 5.687 7.804 2.032 1.00 88.69 82 GLN A N 1
ATOM 604 C CA . GLN A 1 82 ? 5.097 8.788 2.937 1.00 88.69 82 GLN A CA 1
ATOM 605 C C . GLN A 1 82 ? 3.725 8.334 3.413 1.00 88.69 82 GLN A C 1
ATOM 607 O O . GLN A 1 82 ? 2.814 8.133 2.614 1.00 88.69 82 GLN A O 1
ATOM 612 N N . LEU A 1 83 ? 3.584 8.221 4.726 1.00 86.06 83 LEU A N 1
ATOM 613 C CA . LEU A 1 83 ? 2.312 8.018 5.401 1.00 86.06 83 LEU A CA 1
ATOM 614 C C . LEU A 1 83 ? 1.727 9.397 5.718 1.00 86.06 83 LEU A C 1
ATOM 616 O O . LEU A 1 83 ? 2.430 10.223 6.298 1.00 86.06 83 LEU A O 1
ATOM 620 N N . GLN A 1 84 ? 0.509 9.676 5.258 1.00 80.00 84 GLN A N 1
ATOM 621 C CA . GLN A 1 84 ? -0.169 10.943 5.544 1.00 80.00 84 GLN A CA 1
ATOM 622 C C . GLN A 1 84 ? -0.861 10.889 6.909 1.00 80.00 84 GLN A C 1
ATOM 624 O O . GLN A 1 84 ? -1.120 9.802 7.426 1.00 80.00 84 GLN A O 1
ATOM 629 N N . ASP A 1 85 ? -1.194 12.058 7.457 1.00 63.00 85 ASP A N 1
ATOM 630 C CA . ASP A 1 85 ? -2.079 12.187 8.617 1.00 63.00 85 ASP A CA 1
ATOM 631 C C . ASP A 1 85 ? -3.509 11.817 8.176 1.00 63.00 85 ASP A C 1
ATOM 633 O O . ASP A 1 85 ? -4.309 12.651 7.753 1.00 63.00 85 ASP A O 1
ATOM 637 N N . GLY A 1 86 ? -3.769 10.511 8.121 1.00 67.50 86 GLY A N 1
ATOM 638 C CA . GLY A 1 86 ? -4.974 9.889 7.581 1.00 67.50 86 GLY A CA 1
ATOM 639 C C . GLY A 1 86 ? -4.698 8.467 7.068 1.00 67.50 86 GLY A C 1
ATOM 640 O O . GLY A 1 86 ? -3.555 8.007 7.061 1.00 67.50 86 GLY A O 1
ATOM 641 N N . PRO A 1 87 ? -5.716 7.737 6.579 1.00 84.62 87 PRO A N 1
ATOM 642 C CA . PRO A 1 87 ? -5.561 6.345 6.158 1.00 84.62 87 PRO A CA 1
ATOM 643 C C . PRO A 1 87 ? -4.938 6.236 4.752 1.00 84.62 87 PRO A C 1
ATOM 645 O O . PRO A 1 87 ? -5.404 5.457 3.926 1.00 84.62 87 PRO A O 1
ATOM 648 N N . ARG A 1 88 ? -3.907 7.032 4.429 1.00 89.44 88 ARG A N 1
ATOM 649 C CA . ARG A 1 88 ? -3.262 7.038 3.106 1.00 89.44 88 ARG A CA 1
ATOM 650 C C . ARG A 1 88 ? -1.749 6.852 3.188 1.00 89.44 88 ARG A C 1
ATOM 652 O O . ARG A 1 88 ? -1.050 7.603 3.864 1.00 89.44 88 ARG A O 1
ATOM 659 N N . LEU A 1 89 ? -1.246 5.902 2.401 1.00 92.31 89 LEU A N 1
ATOM 660 C CA . LEU A 1 89 ? 0.175 5.651 2.183 1.00 92.31 89 LEU A CA 1
ATOM 661 C C . LEU A 1 89 ? 0.549 5.920 0.726 1.00 92.31 89 LEU A C 1
ATOM 663 O O . LEU A 1 89 ? -0.062 5.377 -0.192 1.00 92.31 89 LEU A O 1
ATOM 667 N N . ASN A 1 90 ? 1.590 6.719 0.525 1.00 93.75 90 ASN A N 1
ATOM 668 C CA . ASN A 1 90 ? 2.110 7.071 -0.786 1.00 93.75 90 ASN A CA 1
ATOM 669 C C . ASN A 1 90 ? 3.464 6.403 -1.021 1.00 93.75 90 ASN A C 1
ATOM 671 O O . ASN A 1 90 ? 4.369 6.504 -0.189 1.00 93.75 90 ASN A O 1
ATOM 675 N N . TYR A 1 91 ? 3.617 5.801 -2.193 1.00 94.56 91 TYR A N 1
ATOM 676 C CA . TYR A 1 91 ? 4.877 5.301 -2.715 1.00 94.56 91 TYR A CA 1
ATOM 677 C C . TYR A 1 91 ? 5.207 5.998 -4.035 1.00 94.56 91 TYR A C 1
ATOM 679 O O . TYR A 1 91 ? 4.365 6.087 -4.932 1.00 94.56 91 TYR A O 1
ATOM 687 N N . HIS A 1 92 ? 6.448 6.458 -4.160 1.00 94.38 92 HIS A N 1
ATOM 688 C CA . HIS A 1 92 ? 7.006 7.009 -5.386 1.00 94.38 92 HIS A CA 1
ATOM 689 C C . HIS A 1 92 ? 8.205 6.179 -5.834 1.00 94.38 92 HIS A C 1
ATOM 691 O O . HIS A 1 92 ? 9.183 6.042 -5.096 1.00 94.38 92 HIS A O 1
ATOM 697 N N . TYR A 1 93 ? 8.118 5.625 -7.037 1.00 94.19 93 TYR A N 1
ATOM 698 C CA . TYR A 1 93 ? 9.126 4.748 -7.615 1.00 94.19 93 TYR A CA 1
ATOM 699 C C . TYR A 1 93 ? 9.838 5.402 -8.794 1.00 94.19 93 TYR A C 1
ATOM 701 O O . TYR A 1 93 ? 9.206 6.020 -9.649 1.00 94.19 93 TYR A O 1
ATOM 709 N N . ARG A 1 94 ? 11.142 5.152 -8.902 1.00 93.44 94 ARG A N 1
ATOM 710 C CA . ARG A 1 94 ? 11.911 5.387 -10.122 1.00 93.44 94 ARG A CA 1
ATOM 711 C C . ARG A 1 94 ? 12.066 4.078 -10.877 1.00 93.44 94 ARG A C 1
ATOM 713 O O . ARG A 1 94 ? 12.643 3.122 -10.350 1.00 93.44 94 ARG A O 1
ATOM 720 N N . LEU A 1 95 ? 11.555 4.041 -12.102 1.00 92.75 95 LEU A N 1
ATOM 721 C CA . LEU A 1 95 ? 11.700 2.883 -12.974 1.00 92.75 95 LEU A CA 1
ATOM 722 C C . LEU A 1 95 ? 13.108 2.855 -13.596 1.00 92.75 95 LEU A C 1
ATOM 724 O O . LEU A 1 95 ? 13.637 3.914 -13.953 1.00 92.75 95 LEU A O 1
ATOM 728 N N . PRO A 1 96 ? 13.723 1.668 -13.740 1.00 90.00 96 PRO A N 1
ATOM 729 C CA . PRO A 1 96 ? 14.941 1.512 -14.527 1.00 90.00 96 PRO A CA 1
ATOM 730 C C . PRO A 1 96 ? 14.666 1.724 -16.027 1.00 90.00 96 PRO A C 1
ATOM 732 O O . PRO A 1 96 ? 13.520 1.698 -16.482 1.00 90.00 96 PRO A O 1
ATOM 735 N N . GLY A 1 97 ? 15.730 1.920 -16.810 1.00 87.06 97 GLY A N 1
ATOM 736 C CA . GLY A 1 97 ? 15.627 2.023 -18.268 1.00 87.06 97 GLY A CA 1
ATOM 737 C C . GLY A 1 97 ? 14.985 0.776 -18.888 1.00 87.06 97 GLY A C 1
ATOM 738 O O . GLY A 1 97 ? 15.234 -0.340 -18.440 1.00 87.06 97 GLY A O 1
ATOM 739 N N . GLY A 1 98 ? 14.137 0.975 -19.900 1.00 85.12 98 GLY A N 1
ATOM 740 C CA . GLY A 1 98 ? 13.398 -0.102 -20.571 1.00 85.12 98 GLY A CA 1
ATOM 741 C C . GLY A 1 98 ? 12.086 -0.514 -19.893 1.00 85.12 98 GLY A C 1
ATOM 742 O O . GLY A 1 98 ? 11.339 -1.302 -20.467 1.00 85.12 98 GLY A O 1
ATOM 743 N N . MET A 1 99 ? 11.762 0.033 -18.715 1.00 88.81 99 MET A N 1
ATOM 744 C CA . MET A 1 99 ? 10.490 -0.214 -18.033 1.00 88.81 99 MET A CA 1
ATOM 745 C C . MET A 1 99 ? 9.562 1.000 -18.154 1.00 88.81 99 MET A C 1
ATOM 747 O O . MET A 1 99 ? 9.926 2.119 -17.792 1.00 88.81 99 MET A O 1
ATOM 751 N N . THR A 1 100 ? 8.343 0.772 -18.642 1.00 88.12 100 THR A N 1
ATOM 752 C CA . THR A 1 100 ? 7.324 1.821 -18.833 1.00 88.12 100 THR A CA 1
ATOM 753 C C . THR A 1 100 ? 6.241 1.804 -17.752 1.00 88.12 100 THR A C 1
ATOM 755 O O . THR A 1 100 ? 5.626 2.831 -17.462 1.00 88.12 100 THR A O 1
ATOM 758 N N . THR A 1 101 ? 6.027 0.656 -17.105 1.00 89.88 101 THR A N 1
ATOM 759 C CA . THR A 1 101 ? 4.999 0.461 -16.076 1.00 89.88 101 THR A CA 1
ATOM 760 C C . THR A 1 101 ? 5.551 -0.271 -14.863 1.00 89.88 101 THR A C 1
ATOM 762 O O . THR A 1 101 ? 6.395 -1.155 -14.996 1.00 89.88 101 THR A O 1
ATOM 765 N N . LEU A 1 102 ? 5.019 0.039 -13.681 1.00 89.69 102 LEU A N 1
ATOM 766 C CA . LEU A 1 102 ? 5.332 -0.703 -12.463 1.00 89.69 102 LEU A CA 1
ATOM 767 C C . LEU A 1 102 ? 4.717 -2.123 -12.534 1.00 89.69 102 LEU A C 1
ATOM 769 O O . LEU A 1 102 ? 3.510 -2.229 -12.772 1.00 89.69 102 LEU A O 1
ATOM 773 N N . PRO A 1 103 ? 5.488 -3.208 -12.323 1.00 88.31 103 PRO A N 1
ATOM 774 C CA . PRO A 1 103 ? 4.968 -4.575 -12.365 1.00 88.31 103 PRO A CA 1
ATOM 775 C C . PRO A 1 103 ? 4.116 -4.855 -11.120 1.00 88.31 103 PRO A C 1
ATOM 777 O O . PRO A 1 103 ? 4.613 -5.087 -10.015 1.00 88.31 103 PRO A O 1
ATOM 780 N N . LEU A 1 104 ? 2.800 -4.772 -11.306 1.00 86.50 104 LEU A N 1
ATOM 781 C CA . LEU A 1 104 ? 1.784 -4.848 -10.257 1.00 86.50 104 LEU A CA 1
ATOM 782 C C . LEU A 1 104 ? 0.861 -6.057 -10.456 1.00 86.50 104 LEU A C 1
ATOM 784 O O . LEU A 1 104 ? -0.353 -5.902 -10.351 1.00 86.50 104 LEU A O 1
ATOM 788 N N . ASP A 1 105 ? 1.419 -7.237 -10.749 1.00 86.81 105 ASP A N 1
ATOM 789 C CA . ASP A 1 105 ? 0.653 -8.453 -11.094 1.00 86.81 105 ASP A CA 1
ATOM 790 C C . ASP A 1 105 ? -0.476 -8.740 -10.088 1.00 86.81 105 ASP A C 1
ATOM 792 O O . ASP A 1 105 ? -1.619 -8.975 -10.472 1.00 86.81 105 ASP A O 1
ATOM 796 N N . ASN A 1 106 ? -0.182 -8.626 -8.786 1.00 90.75 106 ASN A N 1
ATOM 797 C CA . ASN A 1 106 ? -1.191 -8.598 -7.729 1.00 90.75 106 ASN A CA 1
ATOM 798 C C . ASN A 1 106 ? -0.829 -7.543 -6.669 1.00 90.75 106 ASN A C 1
ATOM 800 O O . ASN A 1 106 ? -0.033 -7.814 -5.764 1.00 90.75 106 ASN A O 1
ATOM 804 N N . PRO A 1 107 ? -1.388 -6.325 -6.761 1.00 91.56 107 PRO A N 1
ATOM 805 C CA . PRO A 1 107 ? -1.036 -5.255 -5.842 1.00 91.56 107 PRO A CA 1
ATOM 806 C C . PRO A 1 107 ? -1.617 -5.484 -4.441 1.00 91.56 107 PRO A C 1
ATOM 808 O O . PRO A 1 107 ? -1.008 -5.064 -3.463 1.00 91.56 107 PRO A O 1
ATOM 811 N N . CYS A 1 108 ? -2.754 -6.176 -4.324 1.00 93.06 108 CYS A N 1
ATOM 812 C CA . CYS A 1 108 ? -3.365 -6.468 -3.030 1.00 93.06 108 CYS A CA 1
ATOM 813 C C . CYS A 1 108 ? -2.486 -7.399 -2.194 1.00 93.06 108 CYS A C 1
ATOM 815 O O . CYS A 1 108 ? -2.266 -7.123 -1.022 1.00 93.06 108 CYS A O 1
ATOM 817 N N . LEU A 1 109 ? -1.939 -8.458 -2.800 1.00 92.00 109 LEU A N 1
ATOM 818 C CA . LEU A 1 109 ? -0.997 -9.354 -2.123 1.00 92.00 109 LEU A CA 1
ATOM 819 C C . LEU A 1 109 ? 0.352 -8.684 -1.870 1.00 92.00 109 LEU A C 1
ATOM 821 O O . LEU A 1 109 ? 0.912 -8.805 -0.785 1.00 92.00 109 LEU A O 1
ATOM 825 N N . ARG A 1 110 ? 0.875 -7.946 -2.857 1.00 92.25 110 ARG A N 1
ATOM 826 C CA . ARG A 1 110 ? 2.197 -7.313 -2.740 1.00 92.25 110 ARG A CA 1
ATOM 827 C C . ARG A 1 110 ? 2.273 -6.313 -1.584 1.00 92.25 110 ARG A C 1
ATOM 829 O O . ARG A 1 110 ? 3.313 -6.229 -0.942 1.00 92.25 110 ARG A O 1
ATOM 836 N N . TYR A 1 111 ? 1.190 -5.579 -1.339 1.00 92.81 111 TYR A N 1
ATOM 837 C CA . TYR A 1 111 ? 1.086 -4.585 -0.266 1.00 92.81 111 TYR A CA 1
ATOM 838 C C . TYR A 1 111 ? 0.086 -5.010 0.812 1.00 92.81 111 TYR A C 1
ATOM 840 O O . TYR A 1 111 ? -0.580 -4.174 1.426 1.00 92.81 111 TYR A O 1
ATOM 848 N N . GLU A 1 112 ? -0.071 -6.319 1.010 1.00 92.31 112 GLU A N 1
ATOM 849 C CA . GLU A 1 112 ? -1.059 -6.868 1.934 1.00 92.31 112 GLU A CA 1
ATOM 850 C C . GLU A 1 112 ? -0.863 -6.323 3.349 1.00 92.31 112 GLU A C 1
ATOM 852 O O . GLU A 1 112 ? -1.828 -5.918 4.000 1.00 92.31 112 GLU A O 1
ATOM 857 N N . PHE A 1 113 ? 0.388 -6.273 3.815 1.00 90.56 113 PHE A N 1
ATOM 858 C CA . PHE A 1 113 ? 0.694 -5.765 5.142 1.00 90.56 113 PHE A CA 1
ATOM 859 C C . PHE A 1 113 ? 0.241 -4.310 5.275 1.00 90.56 113 PHE A C 1
ATOM 861 O O . PHE A 1 113 ? -0.521 -3.991 6.187 1.00 90.56 113 PHE A O 1
ATOM 868 N N . GLU A 1 114 ? 0.650 -3.423 4.369 1.00 91.69 114 GLU A N 1
ATOM 869 C CA . GLU A 1 114 ? 0.286 -2.012 4.456 1.00 91.69 114 GLU A CA 1
ATOM 870 C C . GLU A 1 114 ? -1.222 -1.801 4.337 1.00 91.69 114 GLU A C 1
ATOM 872 O O . GLU A 1 114 ? -1.809 -1.110 5.166 1.00 91.69 114 GLU A O 1
ATOM 877 N N . LEU A 1 115 ? -1.871 -2.439 3.363 1.00 91.06 115 LEU A N 1
ATOM 878 C CA . LEU A 1 115 ? -3.305 -2.289 3.129 1.00 91.06 115 LEU A CA 1
ATOM 879 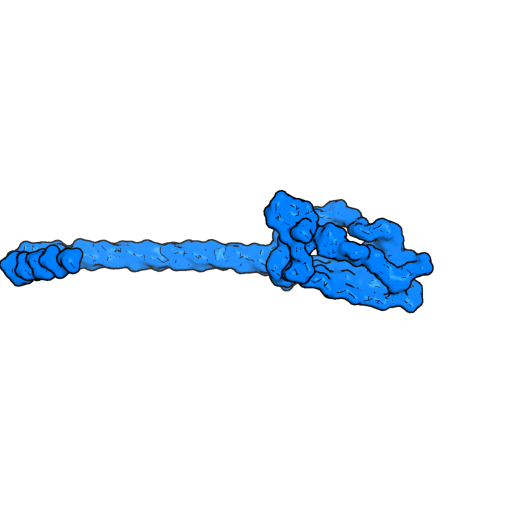C C . LEU A 1 115 ? -4.137 -2.784 4.316 1.00 91.06 115 LEU A C 1
ATOM 881 O O . LEU A 1 115 ? -5.080 -2.103 4.711 1.00 91.06 115 LEU A O 1
ATOM 885 N N . ARG A 1 116 ? -3.770 -3.910 4.942 1.00 87.69 116 ARG A N 1
ATOM 886 C CA . ARG A 1 116 ? -4.455 -4.402 6.151 1.00 87.69 116 ARG A CA 1
ATOM 887 C C . ARG A 1 116 ? -4.282 -3.467 7.348 1.00 87.69 116 ARG A C 1
ATOM 889 O O . ARG A 1 116 ? -5.190 -3.363 8.169 1.00 87.69 116 ARG A O 1
ATOM 896 N N . HIS A 1 117 ? -3.149 -2.773 7.446 1.00 86.81 117 HIS A N 1
ATOM 897 C CA . HIS A 1 117 ? -2.837 -1.906 8.585 1.00 86.81 117 HIS A CA 1
ATOM 898 C C . HIS A 1 117 ? -3.226 -0.435 8.386 1.00 86.81 117 HIS A C 1
ATOM 900 O O . HIS A 1 117 ? -3.237 0.316 9.355 1.00 86.81 117 HIS A O 1
ATOM 906 N N . LEU A 1 118 ? -3.597 -0.016 7.174 1.00 84.19 118 LEU A N 1
ATOM 907 C CA . LEU A 1 118 ? -4.179 1.309 6.914 1.00 84.19 118 LEU A CA 1
ATOM 908 C C . LEU A 1 118 ? -5.654 1.418 7.342 1.00 84.19 118 LEU A C 1
ATOM 910 O O . LEU A 1 118 ? -6.227 2.506 7.317 1.00 84.19 118 LEU A O 1
ATOM 914 N N . GLY A 1 119 ? -6.271 0.303 7.742 1.00 78.00 119 GLY A N 1
ATOM 915 C CA . GLY A 1 119 ? -7.672 0.240 8.153 1.00 78.00 119 GLY A CA 1
ATOM 916 C C . GLY A 1 119 ? -8.651 0.210 6.975 1.00 78.00 119 GLY A C 1
ATOM 917 O O . GLY A 1 119 ? -8.270 0.246 5.808 1.00 78.00 119 GLY A O 1
ATOM 918 N N . ARG A 1 120 ? -9.954 0.144 7.278 1.00 79.12 120 ARG A N 1
ATOM 919 C CA . ARG A 1 120 ? -11.032 -0.053 6.283 1.00 79.12 120 ARG A CA 1
ATOM 920 C C . ARG A 1 120 ? -11.127 1.057 5.226 1.00 79.12 120 ARG A C 1
ATOM 922 O O . ARG A 1 120 ? -11.558 0.815 4.103 1.00 79.12 120 ARG A O 1
ATOM 929 N N . LEU A 1 121 ? -10.749 2.281 5.588 1.00 83.19 121 LEU A N 1
ATOM 930 C CA . LEU A 1 121 ? -10.696 3.427 4.671 1.00 83.19 121 LEU A CA 1
ATOM 931 C C . LEU A 1 121 ? -9.300 3.622 4.061 1.00 83.19 121 LEU A C 1
ATOM 933 O O . LEU A 1 121 ? -9.046 4.646 3.429 1.00 83.19 121 LEU A O 1
ATOM 937 N N . GLY A 1 122 ? -8.419 2.637 4.251 1.00 88.19 122 GLY A N 1
ATOM 938 C CA . GLY A 1 122 ? -7.042 2.619 3.797 1.00 88.19 122 GLY A CA 1
ATOM 939 C C . GLY A 1 122 ? -6.905 2.816 2.295 1.00 88.19 122 GLY A C 1
ATOM 940 O O . GLY A 1 122 ? -7.630 2.215 1.498 1.00 88.19 122 GLY A O 1
ATOM 941 N N . GLN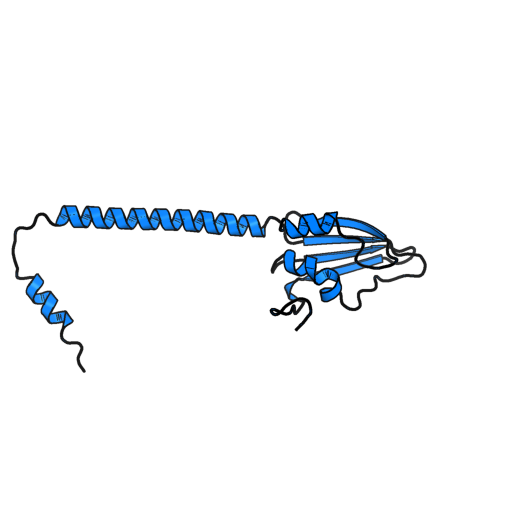 A 1 123 ? -5.951 3.652 1.908 1.00 93.31 123 GLN A N 1
ATOM 942 C CA . GLN A 1 123 ? -5.625 3.964 0.526 1.00 93.31 123 GLN A CA 1
ATOM 943 C C . GLN A 1 123 ? -4.123 3.864 0.313 1.00 93.31 123 GLN A C 1
ATOM 945 O O . GLN A 1 123 ? -3.331 4.460 1.041 1.00 93.31 123 GLN A O 1
ATOM 950 N N . LEU A 1 124 ? -3.738 3.155 -0.735 1.00 95.06 124 LEU A N 1
ATOM 951 C CA . LEU A 1 124 ? -2.363 3.044 -1.177 1.00 95.06 124 LEU A CA 1
ATOM 952 C C . LEU A 1 124 ? -2.232 3.724 -2.537 1.00 95.06 124 LEU A C 1
ATOM 954 O O . LEU A 1 124 ? -2.763 3.240 -3.537 1.00 95.06 124 LEU A O 1
ATOM 958 N N . ALA A 1 125 ? -1.538 4.856 -2.566 1.00 95.94 125 ALA A N 1
ATOM 959 C CA . ALA A 1 125 ? -1.236 5.574 -3.792 1.00 95.94 125 ALA A CA 1
ATOM 960 C C . ALA A 1 125 ? 0.169 5.202 -4.268 1.00 95.94 125 ALA A C 1
ATOM 962 O O . ALA A 1 125 ? 1.173 5.480 -3.612 1.00 95.94 125 ALA A O 1
ATOM 963 N N . LEU A 1 126 ? 0.233 4.577 -5.433 1.00 96.00 126 LEU A N 1
ATOM 964 C CA . LEU A 1 126 ? 1.465 4.249 -6.125 1.00 96.00 126 LEU A CA 1
ATOM 965 C C . LEU A 1 126 ? 1.670 5.269 -7.236 1.00 96.00 126 LEU A C 1
ATOM 967 O O . LEU A 1 126 ? 0.752 5.571 -7.994 1.00 96.00 126 LEU A O 1
ATOM 971 N N . SER A 1 127 ? 2.880 5.787 -7.347 1.00 95.75 127 SER A N 1
ATOM 972 C CA . SER A 1 127 ? 3.298 6.646 -8.447 1.00 95.75 127 SER A CA 1
ATOM 973 C C . SER A 1 127 ? 4.668 6.202 -8.918 1.00 95.75 127 SER A C 1
ATOM 975 O O . SER A 1 127 ? 5.486 5.746 -8.116 1.00 95.75 127 SER A O 1
ATOM 977 N N . TRP A 1 128 ? 4.911 6.287 -10.218 1.00 95.12 128 TRP A N 1
ATOM 978 C CA . TRP A 1 128 ? 6.189 5.908 -10.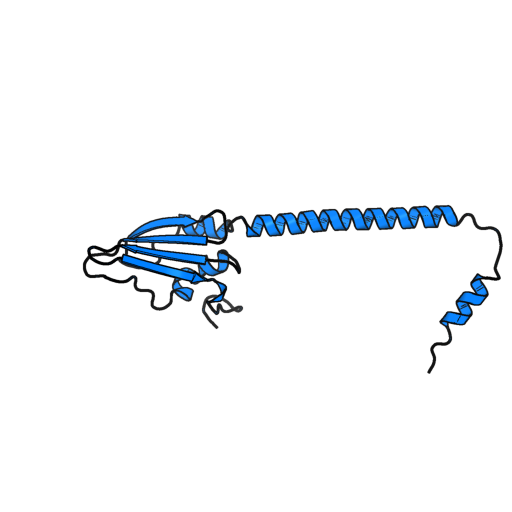792 1.00 95.12 128 TRP A CA 1
ATOM 979 C C . TRP A 1 128 ? 6.595 6.839 -11.923 1.00 95.12 128 TRP A C 1
ATOM 981 O O . TRP A 1 128 ? 5.752 7.348 -12.664 1.00 95.12 128 TRP A O 1
ATOM 991 N N . GLN A 1 129 ? 7.905 7.022 -12.054 1.00 94.69 129 GLN A N 1
ATOM 992 C CA . GLN A 1 129 ? 8.531 7.797 -13.112 1.00 94.69 129 GLN A CA 1
ATOM 993 C C . GLN A 1 129 ? 9.708 7.009 -13.699 1.00 94.69 129 GLN A C 1
ATOM 995 O O . GLN A 1 129 ? 10.626 6.607 -12.986 1.00 94.69 129 GLN A O 1
ATOM 1000 N N . GLY A 1 130 ? 9.665 6.761 -15.001 1.00 91.12 130 GLY A N 1
ATOM 1001 C CA . GLY A 1 130 ? 10.763 6.262 -15.824 1.00 91.12 130 GLY A CA 1
ATOM 1002 C C . GLY A 1 130 ? 11.360 7.376 -16.686 1.00 91.12 130 GLY A C 1
ATOM 1003 O O . GLY A 1 130 ? 11.074 8.552 -16.476 1.00 91.12 130 GLY A O 1
ATOM 1004 N N . LEU A 1 131 ? 12.204 7.000 -17.649 1.00 87.31 131 LEU A N 1
ATOM 1005 C CA . LEU A 1 131 ? 12.791 7.937 -18.618 1.00 87.31 131 LEU A CA 1
ATOM 1006 C C . LEU A 1 131 ? 11.724 8.552 -19.535 1.00 87.31 131 LEU A C 1
ATOM 1008 O O . LEU A 1 131 ? 11.626 9.771 -19.604 1.00 87.31 131 LEU A O 1
ATOM 1012 N N . ASP A 1 132 ? 10.882 7.708 -20.136 1.00 87.38 132 ASP A N 1
ATOM 1013 C CA . ASP A 1 132 ? 9.878 8.126 -21.131 1.00 87.38 132 ASP A CA 1
ATOM 1014 C C . ASP A 1 132 ? 8.434 7.826 -20.697 1.00 87.38 132 ASP A C 1
ATOM 1016 O O . ASP A 1 132 ? 7.490 7.966 -21.471 1.00 87.38 132 ASP A O 1
ATOM 1020 N N . ALA A 1 133 ? 8.243 7.368 -19.458 1.00 88.69 133 ALA A N 1
ATOM 1021 C CA . ALA A 1 133 ? 6.944 6.933 -18.963 1.00 88.69 133 ALA A CA 1
ATOM 1022 C C . ALA A 1 133 ? 6.716 7.381 -17.525 1.00 88.69 133 ALA A C 1
ATOM 1024 O O . ALA A 1 133 ? 7.624 7.376 -16.699 1.00 88.69 133 ALA A O 1
ATOM 1025 N N . GLN A 1 134 ? 5.474 7.711 -17.204 1.00 93.69 134 GLN A N 1
ATOM 1026 C CA . GLN A 1 134 ? 5.038 7.961 -15.840 1.00 93.69 134 GLN A CA 1
ATOM 1027 C C . GLN A 1 134 ? 3.649 7.379 -15.643 1.00 93.69 134 GLN A C 1
ATOM 1029 O O . GLN A 1 134 ? 2.896 7.191 -16.599 1.00 93.69 134 GLN A O 1
ATOM 1034 N N . GLY A 1 135 ? 3.293 7.120 -14.396 1.00 94.81 135 GLY A N 1
ATOM 1035 C CA . GLY A 1 135 ? 1.958 6.654 -14.086 1.00 94.81 135 GLY A CA 1
ATOM 1036 C C . GLY A 1 135 ? 1.664 6.680 -12.604 1.00 94.81 135 GLY A C 1
ATOM 1037 O O . GLY A 1 135 ? 2.533 6.913 -11.758 1.00 94.81 135 GLY A O 1
ATOM 1038 N N . SER A 1 136 ? 0.397 6.456 -12.300 1.00 95.69 136 SER A N 1
ATOM 1039 C CA . SER A 1 136 ? -0.083 6.340 -10.940 1.00 95.69 136 SER A CA 1
ATOM 1040 C C . SER A 1 136 ? -1.188 5.302 -10.853 1.00 95.69 136 SER A C 1
ATOM 1042 O O . SER A 1 136 ? -1.861 4.975 -11.832 1.00 95.69 136 SER A O 1
ATOM 1044 N N . ARG A 1 137 ? -1.357 4.753 -9.655 1.00 95.44 137 ARG A N 1
ATOM 1045 C CA . ARG A 1 137 ? -2.433 3.829 -9.327 1.00 95.44 137 ARG A CA 1
ATOM 1046 C C . ARG A 1 137 ? -2.856 4.047 -7.888 1.00 95.44 137 ARG A C 1
ATOM 1048 O O . ARG A 1 137 ? -2.017 4.058 -6.994 1.00 95.44 137 ARG A O 1
ATOM 1055 N N . LEU A 1 138 ? -4.157 4.178 -7.672 1.00 95.81 138 LEU A N 1
ATOM 1056 C CA . LEU A 1 138 ? -4.748 4.184 -6.343 1.00 95.81 138 LEU A CA 1
ATOM 1057 C C . LEU A 1 138 ? -5.367 2.813 -6.074 1.00 95.81 138 LEU A C 1
ATOM 1059 O O . LEU A 1 138 ? -6.074 2.277 -6.926 1.00 95.81 138 LEU A O 1
ATOM 1063 N N . ILE A 1 139 ? -5.077 2.243 -4.911 1.00 95.50 139 ILE A N 1
ATOM 1064 C CA . ILE A 1 139 ? -5.644 0.975 -4.449 1.00 95.50 139 ILE A CA 1
ATOM 1065 C C . ILE A 1 139 ? -6.358 1.258 -3.135 1.00 95.50 139 ILE A C 1
ATOM 1067 O O . ILE A 1 139 ? -5.746 1.778 -2.198 1.00 95.50 139 ILE A O 1
ATOM 1071 N N . HIS A 1 140 ? -7.643 0.925 -3.055 1.00 93.69 140 HIS A N 1
ATOM 1072 C CA . HIS A 1 140 ? -8.385 1.018 -1.804 1.00 93.69 140 HIS A CA 1
ATOM 1073 C C . HIS A 1 140 ? -8.353 -0.327 -1.083 1.00 93.69 140 HIS A C 1
ATOM 1075 O O . HIS A 1 140 ? -8.516 -1.374 -1.704 1.00 93.69 140 HIS A O 1
ATOM 1081 N N . GLN A 1 141 ? -8.205 -0.302 0.243 1.00 90.69 141 GLN A N 1
ATOM 1082 C CA . GLN A 1 141 ? -8.211 -1.510 1.073 1.00 90.69 141 GLN A CA 1
ATOM 1083 C C . GLN A 1 141 ? -9.471 -2.353 0.834 1.00 90.69 141 GLN A C 1
ATOM 1085 O O . GLN A 1 141 ? -9.382 -3.573 0.732 1.00 90.69 141 GLN A O 1
ATOM 1090 N N . ARG A 1 142 ? -10.626 -1.696 0.683 1.00 90.44 142 ARG A N 1
ATOM 1091 C CA . ARG A 1 142 ? -11.923 -2.345 0.443 1.00 90.44 142 ARG A CA 1
ATOM 1092 C C . ARG A 1 142 ? -12.016 -3.097 -0.890 1.00 90.44 142 ARG A C 1
ATOM 1094 O O . ARG A 1 142 ? -12.882 -3.952 -1.023 1.00 90.44 142 ARG A O 1
ATOM 1101 N N . ASP A 1 143 ? -11.159 -2.764 -1.857 1.00 93.50 143 ASP A N 1
ATOM 1102 C CA . ASP A 1 143 ? -11.144 -3.398 -3.181 1.00 93.50 143 ASP A CA 1
ATOM 1103 C C . ASP A 1 143 ? -10.297 -4.687 -3.169 1.00 93.50 143 ASP A C 1
ATOM 1105 O O . ASP A 1 143 ? -10.275 -5.432 -4.147 1.00 93.50 143 ASP A O 1
ATOM 1109 N N . CYS A 1 144 ? -9.594 -4.960 -2.063 1.00 92.69 144 CYS A N 1
ATOM 1110 C CA . CYS A 1 144 ? -8.771 -6.145 -1.878 1.00 92.69 144 CYS A CA 1
ATOM 1111 C C . CYS A 1 144 ? -9.511 -7.191 -1.023 1.00 92.69 144 CYS A C 1
ATOM 1113 O O . CYS A 1 144 ? -9.733 -6.958 0.170 1.00 92.69 144 CYS A O 1
ATOM 1115 N N . PRO A 1 145 ? -9.867 -8.363 -1.585 1.00 92.56 145 PRO A N 1
ATOM 1116 C CA . PRO A 1 145 ? -10.610 -9.408 -0.882 1.00 92.56 145 PRO A CA 1
ATOM 1117 C C . PRO A 1 145 ? -9.682 -10.225 0.024 1.00 92.56 145 PRO A C 1
ATOM 1119 O O . PRO A 1 145 ? -9.350 -11.373 -0.251 1.00 92.56 145 PRO A O 1
ATOM 1122 N N . PHE A 1 146 ? -9.206 -9.609 1.099 1.00 88.81 146 PHE A N 1
ATOM 1123 C CA . PHE A 1 146 ? -8.288 -10.235 2.041 1.00 88.81 146 PHE A CA 1
ATOM 1124 C C . PHE A 1 146 ? -8.927 -11.406 2.792 1.00 88.81 146 PHE A C 1
ATOM 1126 O O . PHE A 1 146 ? -10.056 -11.302 3.281 1.00 88.81 146 PHE A O 1
ATOM 1133 N N . SER A 1 147 ? -8.182 -12.504 2.937 1.00 86.62 147 SER A N 1
ATOM 1134 C CA . SER A 1 147 ? -8.613 -13.643 3.747 1.00 86.62 147 SER A CA 1
ATOM 1135 C C . SER A 1 147 ? -8.691 -13.261 5.227 1.00 86.62 147 SER A C 1
ATOM 1137 O O . SER A 1 147 ? -7.805 -12.585 5.766 1.00 86.62 147 SER A O 1
ATOM 1139 N N . ALA A 1 148 ? -9.760 -13.702 5.892 1.00 80.75 148 ALA A N 1
ATOM 1140 C CA . ALA A 1 148 ? -9.916 -13.576 7.340 1.00 80.75 148 ALA A CA 1
ATOM 1141 C C . ALA A 1 148 ? -9.090 -14.626 8.107 1.00 80.75 148 ALA A C 1
ATOM 1143 O O . ALA A 1 148 ? -8.777 -14.422 9.277 1.00 80.75 148 ALA A O 1
ATOM 1144 N N . SER A 1 149 ? -8.721 -15.730 7.448 1.00 81.19 149 SER A N 1
ATOM 1145 C CA . SER A 1 149 ? -8.021 -16.871 8.054 1.00 81.19 149 SER A CA 1
ATOM 1146 C C . SER A 1 149 ? -6.498 -16.718 8.083 1.00 81.19 149 SER A C 1
ATOM 1148 O O . SER A 1 149 ? -5.819 -17.542 8.689 1.00 81.19 149 SER A O 1
ATOM 1150 N N . GLY A 1 150 ? -5.945 -15.690 7.436 1.00 78.19 150 GLY A N 1
ATOM 1151 C CA . GLY A 1 150 ? -4.504 -15.457 7.396 1.00 78.19 150 GLY A CA 1
ATOM 1152 C C . GLY A 1 150 ? -4.059 -14.590 6.217 1.00 78.19 150 GLY A C 1
ATOM 1153 O O . GLY A 1 150 ? -4.901 -13.946 5.583 1.00 78.19 150 GLY A O 1
ATOM 1154 N N . PRO A 1 151 ? -2.740 -14.559 5.936 1.00 83.75 151 PRO A N 1
ATOM 1155 C CA . PRO A 1 151 ? -2.185 -13.911 4.754 1.00 83.75 151 PRO A CA 1
ATOM 1156 C C . PRO A 1 151 ? -2.780 -14.498 3.473 1.00 83.75 151 PRO A C 1
ATOM 1158 O O . PRO A 1 151 ? -3.021 -15.703 3.398 1.00 83.75 151 PRO A O 1
ATOM 1161 N N . GLY A 1 152 ? -2.983 -13.662 2.463 1.00 85.19 152 GLY A N 1
ATOM 1162 C CA . GLY A 1 152 ? -3.577 -14.056 1.192 1.00 85.19 152 GLY A CA 1
ATOM 1163 C C . GLY A 1 152 ? -4.944 -13.430 0.912 1.00 85.19 152 GLY A C 1
ATOM 1164 O O . GLY A 1 152 ? -5.530 -12.711 1.730 1.00 85.19 152 GLY A O 1
ATOM 1165 N N . LEU A 1 153 ? -5.450 -13.712 -0.287 1.00 85.31 153 LEU A N 1
ATOM 1166 C CA . LEU A 1 153 ? -6.802 -13.355 -0.721 1.00 85.31 153 LEU A CA 1
ATOM 1167 C C . LEU A 1 153 ? -7.766 -14.527 -0.483 1.00 85.31 153 LEU A C 1
ATOM 1169 O O . LEU A 1 153 ? -7.319 -15.654 -0.264 1.00 85.31 153 LEU A O 1
ATOM 1173 N N . GLN A 1 154 ? -9.064 -14.227 -0.470 1.00 83.12 154 GLN A N 1
ATOM 1174 C CA . GLN A 1 154 ? -10.150 -15.214 -0.403 1.00 83.12 154 GLN A CA 1
ATOM 1175 C C . GLN A 1 154 ? -10.274 -16.026 -1.692 1.00 83.12 154 GLN A C 1
ATOM 1177 O O . GLN A 1 154 ? -9.989 -15.461 -2.774 1.00 83.12 154 GLN A O 1
#